Protein AF-A0A954N6Z1-F1 (afdb_monomer_lite)

Foldseek 3Di:
DDLCVLQLVPLVPVLLSCLLCVQVVVCVVPVVDGDDLVVLVVQCPPPPVSSNSSSNSVNSNVVCVVVQVPDPVLVVQLVVQLVVVPVVVDPPPPDDSSVVSNVVSVVVVSVVVCVVPVVSVVSSVVD

Structure (mmCIF, N/CA/C/O backbone):
data_AF-A0A954N6Z1-F1
#
_entry.id   AF-A0A954N6Z1-F1
#
loop_
_atom_site.group_PDB
_atom_site.id
_atom_site.type_symbol
_atom_site.label_atom_id
_atom_site.label_alt_id
_atom_site.label_comp_id
_atom_site.label_asym_id
_atom_site.label_entity_id
_atom_site.label_seq_id
_atom_site.pdbx_PDB_ins_code
_atom_site.Cartn_x
_atom_site.Cartn_y
_atom_site.Cartn_z
_atom_site.occupancy
_atom_site.B_iso_or_equiv
_atom_site.auth_seq_id
_atom_site.auth_comp_id
_atom_site.auth_asym_id
_atom_site.auth_atom_id
_atom_site.pdbx_PDB_model_num
ATOM 1 N N . MET A 1 1 ? 0.790 1.840 4.484 1.00 88.00 1 MET A N 1
ATOM 2 C CA . MET A 1 1 ? -0.485 1.583 3.780 1.00 88.00 1 MET A CA 1
ATOM 3 C C . MET A 1 1 ? -0.559 0.078 3.558 1.00 88.00 1 MET A C 1
ATOM 5 O O . MET A 1 1 ? 0.441 -0.596 3.747 1.00 88.00 1 MET A O 1
ATOM 9 N N . ASN A 1 2 ? -1.709 -0.477 3.166 1.00 90.81 2 ASN A N 1
ATOM 10 C CA . ASN A 1 2 ? -1.803 -1.910 2.865 1.00 90.81 2 ASN A CA 1
ATOM 11 C C . ASN A 1 2 ? -1.574 -2.187 1.361 1.00 90.81 2 ASN A C 1
ATOM 13 O O . ASN A 1 2 ? -1.509 -1.262 0.544 1.00 90.81 2 ASN A O 1
ATOM 17 N N . TYR A 1 3 ? -1.418 -3.465 1.004 1.00 92.75 3 TYR A N 1
ATOM 18 C CA . TYR A 1 3 ? -0.946 -3.926 -0.307 1.00 92.75 3 TYR A CA 1
ATOM 19 C C . TYR A 1 3 ? -1.651 -3.296 -1.518 1.00 92.75 3 TYR A C 1
ATOM 21 O O . TYR A 1 3 ? -0.981 -2.872 -2.466 1.00 92.75 3 TYR A O 1
ATOM 29 N N . PHE A 1 4 ? -2.988 -3.237 -1.516 1.00 97.31 4 PHE A N 1
ATOM 30 C CA . PHE A 1 4 ? -3.724 -2.749 -2.681 1.00 97.31 4 PHE A CA 1
ATOM 31 C C . PHE A 1 4 ? -3.542 -1.242 -2.847 1.00 97.31 4 PHE A C 1
ATOM 33 O O . PHE A 1 4 ? -3.231 -0.779 -3.943 1.00 97.31 4 PHE A O 1
ATOM 40 N N . ALA A 1 5 ? -3.641 -0.466 -1.767 1.00 97.06 5 ALA A N 1
ATOM 41 C CA . ALA A 1 5 ? -3.465 0.977 -1.832 1.00 97.06 5 ALA A CA 1
ATOM 42 C C . ALA A 1 5 ? -2.060 1.408 -2.301 1.00 97.06 5 ALA A C 1
ATOM 44 O O . ALA A 1 5 ? -1.949 2.444 -2.956 1.00 97.06 5 ALA A O 1
ATOM 45 N N . HIS A 1 6 ? -1.013 0.617 -2.042 1.00 97.69 6 HIS A N 1
ATOM 46 C CA . HIS A 1 6 ? 0.322 0.858 -2.606 1.00 97.69 6 HIS A CA 1
ATOM 47 C C . HIS A 1 6 ? 0.393 0.612 -4.121 1.00 97.69 6 HIS A C 1
ATOM 49 O O . HIS A 1 6 ? 1.069 1.338 -4.849 1.00 97.69 6 HIS A O 1
ATOM 55 N N . GLY A 1 7 ? -0.295 -0.420 -4.612 1.00 97.12 7 GLY A N 1
ATOM 56 C CA . GLY A 1 7 ? -0.076 -0.931 -5.964 1.00 97.12 7 GLY A CA 1
ATOM 57 C C . GLY A 1 7 ? -1.172 -0.627 -6.984 1.00 97.12 7 GLY A C 1
ATOM 58 O O . GLY A 1 7 ? -0.923 -0.734 -8.182 1.00 97.12 7 GLY A O 1
ATOM 59 N N . HIS A 1 8 ? -2.373 -0.211 -6.566 1.00 97.00 8 HIS A N 1
ATOM 60 C CA . HIS A 1 8 ? -3.544 -0.136 -7.452 1.00 97.00 8 HIS A CA 1
ATOM 61 C C . HIS A 1 8 ? -3.351 0.780 -8.675 1.00 97.00 8 HIS A C 1
ATOM 63 O O . HIS A 1 8 ? -4.053 0.646 -9.675 1.00 97.00 8 HIS A O 1
ATOM 69 N N . ARG A 1 9 ? -2.403 1.722 -8.642 1.00 96.62 9 ARG A N 1
ATOM 70 C CA . ARG A 1 9 ? -2.094 2.616 -9.773 1.00 96.62 9 ARG A CA 1
ATOM 71 C C . ARG A 1 9 ? -1.132 2.010 -10.794 1.00 96.62 9 ARG A C 1
ATOM 73 O O . ARG A 1 9 ? -1.055 2.530 -11.897 1.00 96.62 9 ARG A O 1
ATOM 80 N N . PHE A 1 10 ? -0.464 0.912 -10.453 1.00 97.44 10 PHE A N 1
ATOM 81 C CA . PHE A 1 10 ? 0.677 0.360 -11.188 1.00 97.44 10 PHE A CA 1
ATOM 82 C C . PHE A 1 10 ? 0.427 -1.062 -11.709 1.00 97.44 10 PHE A C 1
ATOM 84 O O . PHE A 1 10 ? 1.375 -1.798 -11.959 1.00 97.44 10 PHE A O 1
ATOM 91 N N . VAL A 1 11 ? -0.839 -1.461 -11.869 1.00 97.19 11 VAL A N 1
ATOM 92 C CA . VAL A 1 11 ? -1.216 -2.823 -12.305 1.00 97.19 11 VAL A CA 1
ATOM 93 C C . VAL A 1 11 ? -0.693 -3.189 -13.700 1.00 97.19 11 VAL A C 1
ATOM 95 O O . VAL A 1 11 ? -0.531 -4.362 -14.000 1.00 97.19 11 VAL A O 1
ATOM 98 N N . ASP A 1 12 ? -0.366 -2.190 -14.522 1.00 97.38 12 ASP A N 1
ATOM 99 C CA . ASP A 1 12 ? 0.197 -2.370 -15.865 1.00 97.38 12 ASP A CA 1
ATOM 100 C C . ASP A 1 12 ? 1.744 -2.476 -15.862 1.00 97.38 12 ASP A C 1
ATOM 102 O O . ASP A 1 12 ? 2.364 -2.711 -16.899 1.00 97.38 12 ASP A O 1
ATOM 106 N N . GLU A 1 13 ? 2.390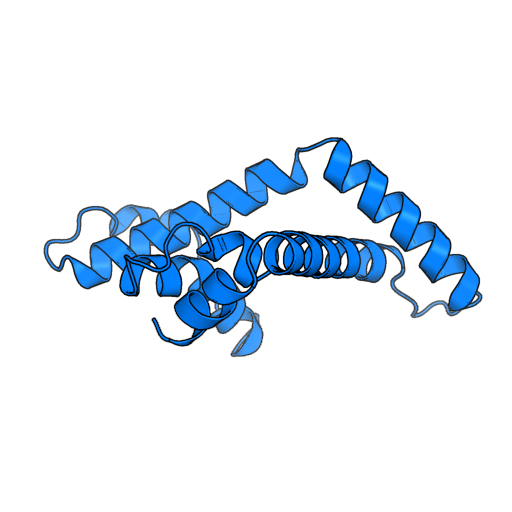 -2.319 -14.698 1.00 97.62 13 GLU A N 1
ATOM 107 C CA . GLU A 1 13 ? 3.845 -2.400 -14.508 1.00 97.62 13 GLU A CA 1
ATOM 108 C C . GLU A 1 13 ? 4.204 -3.486 -13.468 1.00 97.62 13 GLU A C 1
ATOM 110 O O . GLU A 1 13 ? 4.555 -3.165 -12.330 1.00 97.62 13 GLU A O 1
ATOM 115 N N . PRO A 1 14 ? 4.185 -4.786 -13.822 1.00 97.12 14 PRO A N 1
ATOM 116 C CA . PRO A 1 14 ? 4.182 -5.887 -12.846 1.00 97.12 14 PRO A CA 1
ATOM 117 C C . PRO A 1 14 ? 5.416 -5.922 -11.930 1.00 97.12 14 PRO A C 1
ATOM 119 O O . PRO A 1 14 ? 5.313 -6.174 -10.732 1.00 97.12 14 PRO A O 1
ATOM 122 N N . TYR A 1 15 ? 6.603 -5.591 -12.449 1.00 98.50 15 TYR A N 1
ATOM 123 C CA . TYR A 1 15 ? 7.817 -5.509 -11.626 1.00 98.50 15 TYR A CA 1
ATOM 124 C C . TYR A 1 15 ? 7.816 -4.300 -10.684 1.00 98.50 15 TYR A C 1
ATOM 126 O O . TYR A 1 15 ? 8.330 -4.393 -9.569 1.00 98.50 15 TYR A O 1
ATOM 134 N N . PHE A 1 16 ? 7.235 -3.174 -11.105 1.00 98.75 16 PHE A N 1
ATOM 135 C CA . PHE A 1 16 ? 7.055 -2.021 -10.227 1.00 98.75 16 PHE A CA 1
ATOM 136 C C . PHE A 1 16 ? 6.044 -2.360 -9.134 1.00 98.75 16 PHE A C 1
ATOM 138 O O . PHE A 1 16 ? 6.335 -2.162 -7.956 1.00 98.75 16 PHE A O 1
ATOM 145 N N . LEU A 1 17 ? 4.903 -2.942 -9.516 1.00 98.56 17 LEU A N 1
ATOM 146 C CA . LEU A 1 17 ? 3.867 -3.417 -8.608 1.00 98.56 17 LEU A CA 1
ATOM 147 C C . LEU A 1 17 ? 4.439 -4.365 -7.549 1.00 98.56 17 LEU A C 1
ATOM 149 O O . LEU A 1 17 ? 4.291 -4.106 -6.355 1.00 98.56 17 LEU A O 1
ATOM 153 N N . ALA A 1 18 ? 5.180 -5.396 -7.964 1.00 98.12 18 ALA A N 1
ATOM 154 C CA . ALA A 1 18 ? 5.877 -6.299 -7.050 1.00 98.12 18 ALA A CA 1
ATOM 155 C C . ALA A 1 18 ? 6.841 -5.541 -6.120 1.00 98.12 18 ALA A C 1
ATOM 157 O O . ALA A 1 18 ? 6.907 -5.816 -4.924 1.00 98.12 18 ALA A O 1
ATOM 158 N N . GLY A 1 19 ? 7.550 -4.535 -6.643 1.00 98.38 19 GLY A N 1
ATOM 159 C CA . GLY A 1 19 ? 8.388 -3.641 -5.846 1.00 98.38 19 GLY A CA 1
ATOM 160 C C . GLY A 1 19 ? 7.615 -2.887 -4.759 1.00 98.38 19 GLY A C 1
ATOM 161 O O . GLY A 1 19 ? 8.140 -2.736 -3.657 1.00 98.38 19 GLY A O 1
ATOM 162 N N . THR A 1 20 ? 6.376 -2.458 -5.028 1.00 98.50 20 THR A N 1
ATOM 163 C CA . THR A 1 20 ? 5.539 -1.775 -4.023 1.00 98.50 20 THR A CA 1
ATOM 164 C C . THR A 1 20 ? 5.102 -2.686 -2.872 1.00 98.50 20 THR A C 1
ATOM 166 O O . THR A 1 20 ? 4.881 -2.200 -1.769 1.00 98.50 20 THR A O 1
ATOM 169 N N . ALA A 1 21 ? 5.023 -4.002 -3.094 1.00 97.75 21 ALA A N 1
ATOM 170 C CA . ALA A 1 21 ? 4.646 -4.985 -2.075 1.00 97.75 21 ALA A CA 1
ATOM 171 C C . ALA A 1 21 ? 5.854 -5.626 -1.365 1.00 97.75 21 ALA A C 1
ATOM 173 O O . AL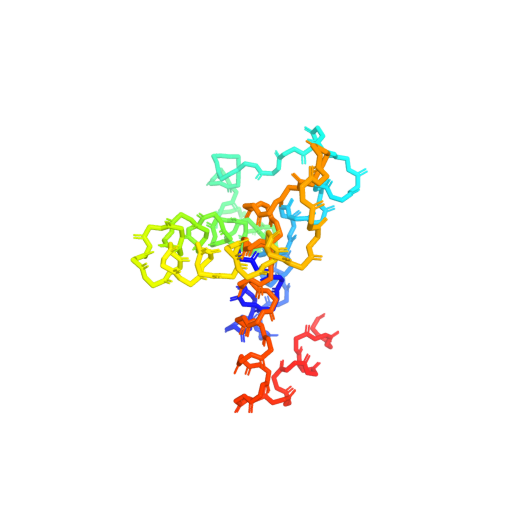A A 1 21 ? 5.734 -6.157 -0.259 1.00 97.75 21 ALA A O 1
ATOM 174 N N . LEU A 1 22 ? 7.037 -5.576 -1.988 1.00 97.69 22 LEU A N 1
ATOM 175 C CA . LEU A 1 22 ? 8.242 -6.257 -1.518 1.00 97.69 22 LEU A CA 1
ATOM 176 C C . LEU A 1 22 ? 8.643 -5.911 -0.067 1.00 97.69 22 LEU A C 1
ATOM 178 O O . LEU A 1 22 ? 9.017 -6.836 0.659 1.00 97.69 22 LEU A O 1
ATOM 182 N N . PRO A 1 23 ? 8.591 -4.648 0.407 1.00 97.50 23 PRO A N 1
ATOM 183 C CA . PRO A 1 23 ? 8.921 -4.340 1.800 1.00 97.50 23 PRO A CA 1
ATOM 184 C C . PRO A 1 23 ? 8.052 -5.091 2.816 1.00 97.50 23 PRO A C 1
ATOM 186 O O . PRO A 1 23 ? 8.584 -5.604 3.805 1.00 97.50 23 PRO A O 1
ATOM 189 N N . ASP A 1 24 ? 6.757 -5.224 2.537 1.00 95.88 24 ASP A N 1
ATOM 190 C CA . ASP A 1 24 ? 5.811 -5.923 3.405 1.00 95.88 24 ASP A CA 1
ATOM 191 C C . ASP A 1 24 ? 5.966 -7.438 3.314 1.00 95.88 24 ASP A C 1
ATOM 193 O O . ASP A 1 24 ? 6.047 -8.107 4.347 1.00 95.88 24 ASP A O 1
ATOM 197 N N . TRP A 1 25 ? 6.119 -7.986 2.103 1.00 96.19 25 TRP A N 1
ATOM 198 C CA . TRP A 1 25 ? 6.390 -9.415 1.912 1.00 96.19 25 TRP A CA 1
ATOM 199 C C . TRP A 1 25 ? 7.611 -9.870 2.710 1.00 96.19 25 TRP A C 1
ATOM 201 O O . TRP A 1 25 ? 7.565 -10.889 3.402 1.00 96.19 25 TRP A O 1
ATOM 211 N N . MET A 1 26 ?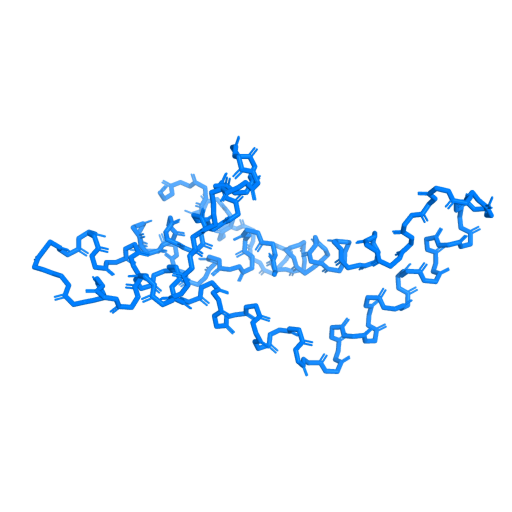 8.697 -9.093 2.679 1.00 96.44 26 MET A N 1
ATOM 212 C CA . MET A 1 26 ? 9.905 -9.447 3.420 1.00 96.44 26 MET A CA 1
ATOM 213 C C . MET A 1 26 ? 9.714 -9.356 4.936 1.00 96.44 26 MET A C 1
ATOM 215 O O . MET A 1 26 ? 10.261 -10.192 5.652 1.00 96.44 26 MET A O 1
ATOM 219 N N . ASN A 1 27 ? 8.899 -8.419 5.433 1.00 92.19 27 ASN A N 1
ATOM 220 C CA . ASN A 1 27 ? 8.553 -8.352 6.855 1.00 92.19 27 ASN A CA 1
ATOM 221 C C . ASN A 1 27 ? 7.742 -9.575 7.324 1.00 92.19 27 ASN A C 1
ATOM 223 O O . ASN A 1 27 ? 7.894 -9.981 8.480 1.00 92.19 27 ASN A O 1
ATOM 227 N N . VAL A 1 28 ? 6.914 -10.163 6.449 1.00 93.06 28 VAL A N 1
ATOM 228 C CA . VAL A 1 28 ? 6.172 -11.409 6.722 1.00 93.06 28 VAL A CA 1
ATOM 229 C C . VAL A 1 28 ? 7.111 -12.617 6.762 1.00 93.06 28 VAL A C 1
ATOM 231 O O . VAL A 1 28 ? 6.990 -13.449 7.659 1.00 93.06 28 VAL A O 1
ATOM 234 N N . VAL A 1 29 ? 8.059 -12.707 5.822 1.00 94.81 29 VAL A N 1
ATOM 235 C CA . VAL A 1 29 ? 9.027 -13.817 5.747 1.00 94.81 29 VAL A CA 1
ATOM 236 C C . VAL A 1 29 ? 10.012 -13.785 6.919 1.00 94.81 29 VAL A C 1
ATOM 238 O O . VAL A 1 29 ? 10.191 -14.784 7.614 1.00 94.81 29 VAL A O 1
ATOM 241 N N . ASP A 1 30 ? 10.655 -12.641 7.153 1.00 94.88 30 ASP A N 1
ATOM 242 C CA . ASP A 1 30 ? 11.530 -12.413 8.301 1.00 94.88 30 ASP A CA 1
ATOM 243 C C . ASP A 1 30 ? 11.577 -10.920 8.640 1.00 94.88 30 ASP A C 1
ATOM 245 O O . ASP A 1 30 ? 12.190 -10.121 7.935 1.00 94.88 30 ASP A O 1
ATOM 249 N N . ARG A 1 31 ? 11.041 -10.553 9.808 1.00 90.56 31 ARG A N 1
ATOM 250 C CA . ARG A 1 31 ? 11.050 -9.181 10.352 1.00 90.56 31 ARG A CA 1
ATOM 251 C C . ARG A 1 31 ? 12.436 -8.523 10.465 1.00 90.56 31 ARG A C 1
ATOM 253 O O . ARG A 1 31 ? 12.529 -7.315 10.713 1.00 90.56 31 ARG A O 1
ATOM 260 N N . ARG A 1 32 ? 13.529 -9.292 10.381 1.00 93.25 32 ARG A N 1
ATOM 261 C CA . ARG A 1 32 ? 14.904 -8.763 10.334 1.00 93.25 32 ARG A CA 1
ATOM 262 C C . ARG A 1 32 ? 15.303 -8.310 8.930 1.00 93.25 32 ARG A C 1
ATOM 264 O O . ARG A 1 32 ? 16.165 -7.437 8.802 1.00 93.25 32 ARG A O 1
ATOM 271 N N . THR A 1 33 ? 14.651 -8.833 7.899 1.00 92.81 33 THR A N 1
ATOM 272 C CA . THR A 1 33 ? 14.925 -8.531 6.495 1.00 92.81 33 THR A CA 1
ATOM 273 C C . THR A 1 33 ? 14.181 -7.276 6.063 1.00 92.81 33 THR A C 1
ATOM 275 O O . THR A 1 33 ? 13.111 -7.308 5.468 1.00 92.81 33 THR A O 1
ATOM 278 N N . ARG A 1 34 ? 14.772 -6.122 6.382 1.00 93.94 34 ARG A N 1
ATOM 279 C CA . ARG A 1 34 ? 14.189 -4.817 6.051 1.00 93.94 34 ARG A CA 1
ATOM 280 C C . ARG A 1 34 ? 14.642 -4.332 4.682 1.00 93.94 34 ARG A C 1
ATOM 282 O O . ARG A 1 34 ? 15.805 -3.956 4.508 1.00 93.94 34 ARG A O 1
ATOM 289 N N . VAL A 1 35 ? 13.701 -4.230 3.752 1.00 96.56 35 VAL A N 1
ATOM 290 C CA . VAL A 1 35 ? 13.915 -3.617 2.437 1.00 96.56 35 VAL A CA 1
ATOM 291 C C . VAL A 1 35 ? 13.898 -2.096 2.593 1.00 96.56 35 VAL A C 1
ATOM 293 O O . VAL A 1 35 ? 12.851 -1.473 2.738 1.00 96.56 35 VAL A O 1
ATOM 296 N N . ARG A 1 36 ? 15.079 -1.474 2.631 1.00 96.31 36 ARG A N 1
ATOM 297 C CA . ARG A 1 36 ? 15.220 -0.036 2.909 1.00 96.31 36 ARG A CA 1
ATOM 298 C C . ARG A 1 36 ? 15.289 0.783 1.625 1.00 96.31 36 ARG A C 1
ATOM 300 O O . ARG A 1 36 ? 16.110 0.480 0.760 1.00 96.31 36 ARG A O 1
ATOM 307 N N . ARG A 1 37 ? 14.574 1.917 1.591 1.00 97.38 37 ARG A N 1
ATOM 308 C CA . ARG A 1 37 ? 14.625 2.916 0.505 1.00 97.38 37 ARG A CA 1
ATOM 309 C C . ARG A 1 37 ? 16.045 3.239 0.033 1.00 97.38 37 ARG A C 1
ATOM 311 O O . ARG A 1 37 ? 16.310 3.230 -1.160 1.00 97.38 37 ARG A O 1
ATOM 318 N N . ARG A 1 38 ? 16.979 3.481 0.961 1.00 97.06 38 ARG A N 1
ATOM 319 C CA . ARG A 1 38 ? 18.373 3.833 0.627 1.00 97.06 38 ARG A CA 1
ATOM 320 C C . ARG A 1 38 ? 19.108 2.773 -0.202 1.00 97.06 38 ARG A C 1
ATOM 322 O O . ARG A 1 38 ? 19.974 3.138 -0.980 1.00 97.06 38 ARG A O 1
ATOM 329 N N . HIS A 1 39 ? 18.789 1.489 -0.021 1.00 96.75 39 HIS A N 1
ATOM 330 C CA . HIS A 1 39 ? 19.411 0.418 -0.801 1.00 96.75 39 HIS A CA 1
ATOM 331 C C . HIS A 1 39 ? 18.741 0.327 -2.173 1.00 96.75 39 HIS A C 1
ATOM 333 O O . HIS A 1 39 ? 19.431 0.254 -3.179 1.00 96.75 39 HIS A O 1
ATOM 339 N N . ALA A 1 40 ? 17.410 0.438 -2.229 1.00 98.00 40 ALA A N 1
ATOM 340 C CA . ALA A 1 40 ? 16.675 0.457 -3.492 1.00 98.00 40 ALA A CA 1
ATOM 341 C C . ALA A 1 40 ? 17.073 1.637 -4.398 1.00 98.00 40 ALA A C 1
ATOM 343 O O . ALA A 1 40 ? 17.212 1.458 -5.602 1.00 98.00 40 ALA A O 1
ATOM 344 N N . LEU A 1 41 ? 17.347 2.818 -3.827 1.00 98.31 41 LEU A N 1
ATOM 345 C CA . LEU A 1 41 ? 17.812 3.994 -4.576 1.00 98.31 41 LEU A CA 1
ATOM 346 C C . LEU A 1 41 ? 19.081 3.734 -5.402 1.00 98.31 41 LEU A C 1
ATOM 348 O O . LEU A 1 41 ? 19.236 4.342 -6.454 1.00 98.31 41 LEU A O 1
ATOM 352 N N . ALA A 1 42 ? 19.956 2.818 -4.978 1.00 97.75 42 ALA A N 1
ATOM 353 C CA . ALA A 1 42 ? 21.154 2.462 -5.739 1.00 97.75 42 ALA A CA 1
ATOM 354 C C . ALA A 1 42 ? 20.846 1.691 -7.039 1.00 97.75 42 ALA A C 1
ATOM 356 O O . ALA A 1 42 ? 21.717 1.566 -7.894 1.00 97.75 42 ALA A O 1
ATOM 357 N N . HIS A 1 43 ? 19.619 1.186 -7.199 1.00 98.25 43 HIS A N 1
ATOM 358 C CA . HIS A 1 43 ? 19.225 0.298 -8.294 1.00 98.25 43 HIS A CA 1
ATOM 359 C C . HIS A 1 43 ? 18.135 0.882 -9.207 1.00 98.25 43 HIS A C 1
ATOM 361 O O . HIS A 1 43 ? 17.742 0.229 -10.167 1.00 98.25 43 HIS A O 1
ATOM 367 N N . VAL A 1 44 ? 17.649 2.108 -8.969 1.00 98.38 44 VAL A N 1
ATOM 368 C CA . VAL A 1 44 ? 16.529 2.695 -9.746 1.00 98.38 44 VAL A CA 1
ATOM 369 C C . VAL A 1 44 ? 16.844 2.937 -11.226 1.00 98.38 44 VAL A C 1
ATOM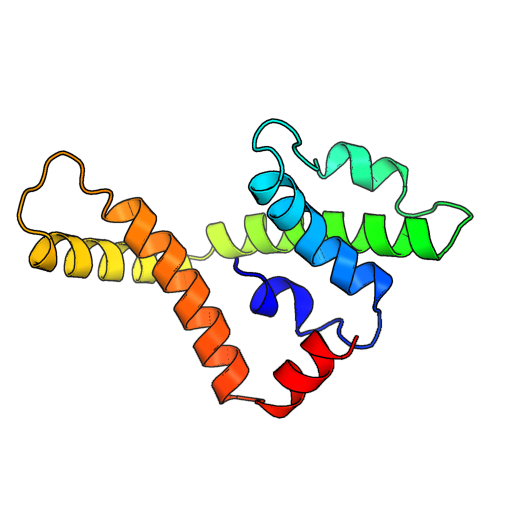 371 O O . VAL A 1 44 ? 15.919 3.040 -12.032 1.00 98.38 44 VAL A O 1
ATOM 374 N N . ALA A 1 45 ? 18.132 3.021 -11.568 1.00 97.94 45 ALA A N 1
ATOM 375 C CA . ALA A 1 45 ? 18.659 3.210 -12.919 1.00 97.94 45 ALA A CA 1
ATOM 376 C C . ALA A 1 45 ? 19.571 2.042 -13.344 1.00 97.94 45 ALA A C 1
ATOM 378 O O . ALA A 1 45 ? 20.541 2.242 -14.065 1.00 97.94 45 ALA A O 1
ATOM 379 N N . HIS A 1 46 ? 19.306 0.838 -12.831 1.00 98.50 46 HIS A N 1
ATOM 380 C CA . HIS A 1 46 ? 20.059 -0.358 -13.198 1.00 98.50 46 HIS A CA 1
ATOM 381 C C . HIS A 1 46 ? 19.837 -0.737 -14.676 1.00 98.50 46 HIS A C 1
ATOM 383 O O . HIS A 1 46 ? 18.736 -0.554 -15.195 1.00 98.50 46 HIS A O 1
ATOM 389 N N . ASP A 1 47 ? 20.858 -1.310 -15.323 1.00 98.38 47 ASP A N 1
ATOM 390 C CA . ASP A 1 47 ? 20.811 -1.693 -16.746 1.00 98.38 47 ASP A CA 1
ATOM 391 C C . ASP A 1 47 ? 19.738 -2.754 -17.042 1.00 98.38 47 ASP A C 1
ATOM 393 O O . ASP A 1 47 ? 19.099 -2.727 -18.091 1.00 98.38 47 ASP A O 1
ATOM 397 N N . ASP A 1 48 ? 19.510 -3.680 -16.104 1.00 98.44 48 ASP A N 1
ATOM 398 C CA . ASP A 1 48 ? 18.336 -4.565 -16.128 1.00 98.44 48 ASP A CA 1
ATOM 399 C C . ASP A 1 48 ? 17.051 -3.771 -15.802 1.00 98.44 48 ASP A C 1
ATOM 401 O O . ASP A 1 48 ? 16.856 -3.373 -14.641 1.00 98.44 48 ASP A O 1
ATOM 405 N N . PRO A 1 49 ? 16.133 -3.594 -16.775 1.00 98.19 49 PRO A N 1
ATOM 406 C CA . PRO A 1 49 ? 14.917 -2.811 -16.587 1.00 98.19 49 PRO A CA 1
ATOM 407 C C . PRO A 1 49 ? 13.963 -3.410 -15.546 1.00 98.19 49 PRO A C 1
ATOM 409 O O . PRO A 1 49 ? 13.202 -2.666 -14.923 1.00 98.19 49 PRO A O 1
ATOM 412 N N . ARG A 1 50 ? 13.999 -4.731 -15.320 1.00 98.44 50 ARG A N 1
ATOM 413 C CA . ARG A 1 50 ? 13.148 -5.403 -14.325 1.00 98.44 50 ARG A CA 1
ATOM 414 C C . ARG A 1 50 ? 13.616 -5.074 -12.917 1.00 98.44 50 ARG A C 1
ATOM 416 O O . ARG A 1 50 ? 12.807 -4.681 -12.079 1.00 98.44 50 ARG A O 1
ATOM 423 N N . LEU A 1 51 ? 14.926 -5.159 -12.679 1.00 98.44 51 LEU A N 1
ATOM 424 C CA . LEU A 1 51 ? 15.518 -4.768 -11.401 1.00 98.44 51 LEU A CA 1
ATOM 425 C C . LEU A 1 51 ? 15.290 -3.279 -11.122 1.00 98.44 51 LEU A C 1
ATOM 427 O O . LEU A 1 51 ? 14.902 -2.915 -10.011 1.00 98.44 51 LEU A O 1
ATOM 431 N N . ALA A 1 52 ? 15.456 -2.429 -12.138 1.00 98.69 52 ALA A N 1
ATOM 432 C CA . ALA A 1 52 ? 15.170 -1.007 -12.020 1.00 98.69 52 ALA A CA 1
ATOM 433 C C . ALA A 1 52 ? 13.700 -0.742 -11.648 1.00 98.69 52 ALA A C 1
ATOM 435 O O . ALA A 1 52 ? 13.429 0.085 -10.777 1.00 98.69 52 ALA A O 1
ATOM 436 N N . ALA A 1 53 ? 12.747 -1.459 -12.254 1.00 98.75 53 ALA A N 1
ATOM 437 C CA . ALA A 1 53 ? 11.325 -1.337 -11.935 1.00 98.75 53 ALA A CA 1
ATOM 438 C C . ALA A 1 53 ? 11.003 -1.769 -10.494 1.00 98.75 53 ALA A C 1
ATOM 440 O O . ALA A 1 53 ? 10.368 -1.002 -9.772 1.00 98.75 53 ALA A O 1
ATOM 441 N N . VAL A 1 54 ? 11.513 -2.922 -10.038 1.00 98.75 54 VAL A N 1
ATOM 442 C CA . VAL A 1 54 ? 11.358 -3.369 -8.639 1.00 98.75 54 VAL A CA 1
ATOM 443 C C . VAL A 1 54 ? 11.925 -2.330 -7.671 1.00 98.75 54 VAL A C 1
ATOM 445 O O . VAL A 1 54 ? 11.271 -1.957 -6.698 1.00 98.75 54 VAL A O 1
ATOM 448 N N . ALA A 1 55 ? 13.125 -1.816 -7.948 1.00 98.75 55 ALA A N 1
ATOM 449 C CA . ALA A 1 55 ? 13.764 -0.803 -7.118 1.00 98.75 55 ALA A CA 1
ATOM 450 C C . ALA A 1 55 ? 12.932 0.486 -7.028 1.00 98.75 55 ALA A C 1
ATOM 452 O O . ALA A 1 55 ? 12.772 1.039 -5.937 1.00 98.75 55 ALA A O 1
ATOM 453 N N . ARG A 1 56 ? 12.361 0.949 -8.149 1.00 98.81 56 ARG A N 1
ATOM 454 C CA . ARG A 1 56 ? 11.452 2.104 -8.159 1.00 98.81 56 ARG A CA 1
ATOM 455 C C . ARG A 1 56 ? 10.167 1.831 -7.375 1.00 98.81 56 ARG A C 1
ATOM 457 O O . ARG A 1 56 ? 9.778 2.692 -6.592 1.00 98.81 56 ARG A O 1
ATOM 464 N N . GLY A 1 57 ? 9.576 0.643 -7.503 1.00 98.69 57 GLY A N 1
ATOM 465 C CA . GLY A 1 57 ? 8.404 0.239 -6.722 1.00 98.69 57 GLY A CA 1
ATOM 466 C C . GLY A 1 57 ? 8.666 0.244 -5.214 1.00 98.69 57 GLY A C 1
ATOM 467 O O . GLY A 1 57 ? 7.878 0.787 -4.446 1.00 98.69 57 GLY A O 1
ATOM 468 N N . VAL A 1 58 ? 9.832 -0.249 -4.779 1.00 98.75 58 VAL A N 1
ATOM 469 C CA . VAL A 1 58 ? 10.244 -0.170 -3.367 1.00 98.75 58 VAL A CA 1
ATOM 470 C C . VAL A 1 58 ? 10.355 1.282 -2.913 1.00 98.75 58 VAL A C 1
ATOM 472 O O . VAL A 1 58 ? 9.914 1.630 -1.820 1.00 98.75 58 VAL A O 1
ATOM 475 N N . VAL A 1 59 ? 10.967 2.152 -3.722 1.00 98.75 59 VAL A N 1
ATOM 476 C CA . VAL A 1 59 ? 11.061 3.579 -3.386 1.00 98.75 59 VAL A CA 1
ATOM 477 C C . VAL A 1 59 ? 9.669 4.201 -3.273 1.00 98.75 59 VAL A C 1
ATOM 479 O O . VAL A 1 59 ? 9.450 4.959 -2.330 1.00 98.75 59 VAL A O 1
ATOM 482 N N . GLN A 1 60 ? 8.750 3.857 -4.178 1.00 98.6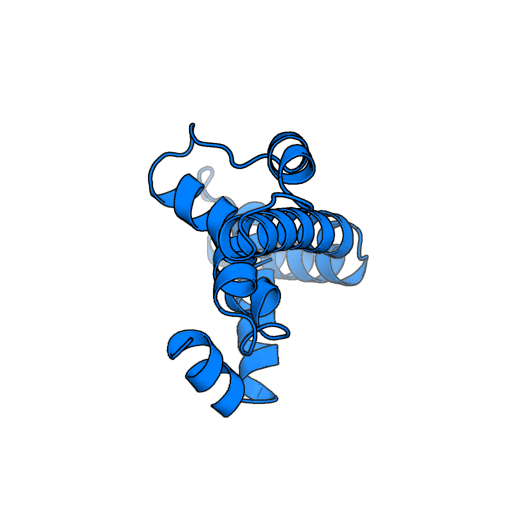9 60 GLN A N 1
ATOM 483 C CA . GLN A 1 60 ? 7.368 4.328 -4.157 1.00 98.69 60 GLN A CA 1
ATOM 484 C C . GLN A 1 60 ? 6.639 3.901 -2.881 1.00 98.69 60 GLN A C 1
ATOM 486 O O . GLN A 1 60 ? 6.061 4.760 -2.231 1.00 98.69 60 GLN A O 1
ATOM 491 N N . HIS A 1 61 ? 6.762 2.639 -2.457 1.00 98.50 61 HIS A N 1
ATOM 492 C CA . HIS A 1 61 ? 6.192 2.156 -1.193 1.00 98.50 61 HIS A CA 1
ATOM 493 C C . HIS A 1 61 ? 6.593 3.044 -0.006 1.00 98.50 61 HIS A C 1
ATOM 495 O O . HIS A 1 61 ? 5.740 3.530 0.731 1.00 98.50 61 HIS A O 1
ATOM 501 N N . HIS A 1 62 ? 7.894 3.331 0.142 1.00 98.31 62 HIS A N 1
ATOM 502 C CA . HIS A 1 62 ? 8.384 4.189 1.232 1.00 98.31 62 HIS A CA 1
ATOM 503 C C . HIS A 1 62 ? 7.886 5.637 1.112 1.00 98.31 62 HIS A C 1
ATOM 505 O O . HIS A 1 62 ? 7.673 6.294 2.126 1.00 98.31 62 HIS A O 1
ATOM 511 N N . VAL A 1 63 ? 7.722 6.152 -0.111 1.00 97.88 63 VAL A N 1
ATOM 512 C CA . VAL A 1 63 ? 7.164 7.495 -0.348 1.00 97.88 63 VAL A CA 1
ATOM 513 C C . VAL A 1 63 ? 5.687 7.548 0.032 1.00 97.88 63 VAL A C 1
ATOM 515 O O . VAL A 1 63 ? 5.278 8.497 0.701 1.00 97.88 63 VAL A O 1
ATOM 518 N N . ASP A 1 64 ? 4.909 6.548 -0.377 1.00 97.12 64 ASP A N 1
ATOM 519 C CA . ASP A 1 64 ? 3.487 6.435 -0.063 1.00 97.12 64 ASP A CA 1
ATOM 520 C C . ASP A 1 64 ? 3.279 6.349 1.444 1.00 97.12 64 ASP A C 1
ATOM 522 O O . ASP A 1 64 ? 2.472 7.098 1.990 1.00 97.12 64 ASP A O 1
ATOM 526 N N . ASP A 1 65 ? 4.066 5.516 2.128 1.00 96.75 65 ASP A N 1
ATOM 527 C CA . ASP A 1 65 ? 4.041 5.408 3.581 1.00 96.75 65 ASP A CA 1
ATOM 528 C C . ASP A 1 65 ? 4.358 6.737 4.258 1.00 96.75 65 ASP A C 1
ATOM 530 O O . ASP A 1 65 ? 3.555 7.225 5.057 1.00 96.75 65 ASP A O 1
ATOM 534 N N . ASP A 1 66 ? 5.495 7.354 3.934 1.00 96.94 66 ASP A N 1
ATOM 535 C CA . ASP A 1 66 ? 5.893 8.623 4.542 1.00 96.94 66 ASP A CA 1
ATOM 536 C C . ASP A 1 66 ? 4.827 9.705 4.319 1.00 96.94 66 ASP A C 1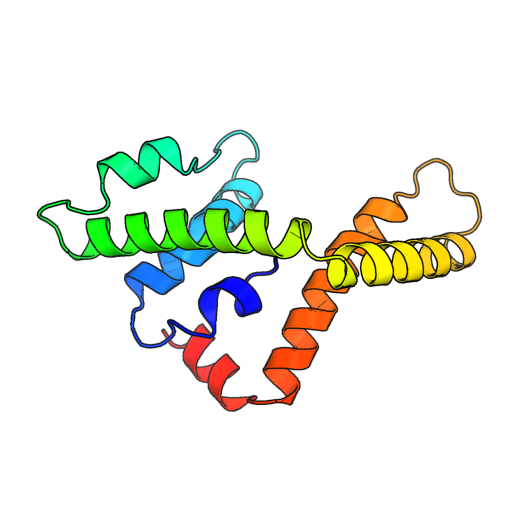
ATOM 538 O O . ASP A 1 66 ? 4.516 10.476 5.230 1.00 96.94 66 ASP A O 1
ATOM 542 N N . TRP A 1 67 ? 4.262 9.784 3.113 1.00 95.81 67 TRP A N 1
ATOM 543 C CA . TRP A 1 67 ? 3.218 10.750 2.790 1.00 95.81 67 TRP A CA 1
ATOM 544 C C . TRP A 1 67 ? 1.927 10.465 3.559 1.00 95.81 67 TRP A C 1
ATOM 546 O O . TRP A 1 67 ? 1.389 11.363 4.210 1.00 95.81 67 TRP A O 1
ATOM 556 N N . PHE A 1 68 ? 1.451 9.223 3.528 1.00 94.06 68 PHE A N 1
ATOM 557 C CA . PHE A 1 68 ? 0.180 8.818 4.112 1.00 94.06 68 PHE A CA 1
ATOM 558 C C . PHE A 1 68 ? 0.146 9.036 5.627 1.00 94.06 68 PHE A C 1
ATOM 560 O O . PHE A 1 68 ? -0.788 9.660 6.143 1.00 94.06 68 PHE A O 1
ATOM 567 N N . HIS A 1 69 ? 1.210 8.635 6.328 1.00 95.25 69 HIS A N 1
ATOM 568 C CA . HIS A 1 69 ? 1.344 8.797 7.779 1.00 95.25 69 HIS A CA 1
ATOM 569 C C . HIS A 1 69 ? 1.432 10.258 8.232 1.00 95.25 69 HIS A C 1
ATOM 571 O O . HIS A 1 69 ? 1.201 10.559 9.403 1.00 95.25 69 HIS A O 1
ATOM 577 N N . ARG A 1 70 ? 1.759 11.177 7.319 1.00 96.62 70 ARG A N 1
ATOM 578 C CA . ARG A 1 70 ? 1.800 12.620 7.585 1.00 96.62 70 ARG A CA 1
ATOM 579 C C . ARG A 1 70 ? 0.462 13.314 7.363 1.00 96.62 70 ARG A C 1
ATOM 581 O O . ARG A 1 70 ? 0.345 14.497 7.678 1.00 96.62 70 ARG A O 1
ATOM 588 N N . THR A 1 71 ? -0.537 12.624 6.819 1.00 96.69 71 THR A N 1
ATOM 589 C CA . THR A 1 71 ? -1.852 13.227 6.596 1.00 96.69 71 THR A CA 1
ATOM 590 C C . THR A 1 71 ? -2.642 13.331 7.900 1.00 96.69 71 THR A C 1
ATOM 592 O O . THR A 1 71 ? -2.722 12.384 8.684 1.00 96.69 71 THR A O 1
ATOM 595 N N . THR A 1 72 ? -3.297 14.476 8.113 1.00 97.62 72 THR A N 1
ATOM 596 C CA . THR A 1 72 ? -4.212 14.673 9.250 1.00 97.62 72 THR A CA 1
ATOM 597 C C . THR A 1 72 ? -5.340 13.642 9.240 1.00 97.62 72 THR A C 1
ATOM 599 O O . THR A 1 72 ? -5.667 13.077 10.279 1.00 97.62 72 THR A O 1
ATOM 602 N N . ALA A 1 73 ? -5.885 13.340 8.057 1.00 95.94 73 ALA A N 1
ATOM 603 C CA . ALA A 1 73 ? -6.982 12.390 7.904 1.00 95.94 73 ALA A CA 1
ATOM 604 C C . ALA A 1 73 ? -6.614 10.985 8.409 1.00 95.94 73 ALA A C 1
ATOM 606 O O . ALA A 1 73 ? -7.395 10.379 9.139 1.00 95.94 73 ALA A O 1
ATOM 607 N N . PHE A 1 74 ? -5.419 10.479 8.081 1.00 95.81 74 PHE A N 1
ATOM 608 C CA . PHE A 1 74 ? -4.975 9.181 8.587 1.00 95.81 74 PHE A CA 1
ATOM 609 C C . PHE A 1 74 ? -4.852 9.175 10.113 1.00 95.81 74 PHE A C 1
ATOM 611 O O . PHE A 1 74 ? -5.336 8.254 10.776 1.00 95.81 74 PHE A O 1
ATOM 618 N N . PHE A 1 75 ? -4.245 10.218 10.685 1.00 96.25 75 PHE A N 1
ATOM 619 C CA . PHE A 1 75 ? -4.097 10.340 12.133 1.00 96.25 75 PHE A CA 1
ATOM 620 C C . PHE A 1 75 ? -5.456 10.363 12.846 1.00 96.25 75 PHE A C 1
ATOM 622 O O . PHE A 1 75 ? -5.678 9.614 13.796 1.00 96.25 75 PHE A O 1
ATOM 629 N N . GLU A 1 76 ? -6.392 11.183 12.373 1.00 97.75 76 GLU A N 1
ATOM 630 C CA . GLU A 1 76 ? -7.711 11.312 12.990 1.00 97.75 76 GLU A CA 1
ATOM 631 C C . GLU A 1 76 ? -8.521 10.019 12.890 1.00 97.75 76 GLU A C 1
ATOM 633 O O . GLU A 1 76 ? -9.073 9.557 13.892 1.00 97.75 76 GLU A O 1
ATOM 638 N N . VAL A 1 77 ? -8.570 9.404 11.706 1.00 97.00 77 VAL A N 1
ATOM 639 C CA . VAL A 1 77 ? -9.338 8.173 11.485 1.00 97.00 77 VAL A CA 1
ATOM 640 C C . VAL A 1 77 ? -8.754 7.017 12.299 1.00 97.00 77 VAL A C 1
ATOM 642 O O . VAL A 1 77 ? -9.501 6.338 13.006 1.00 97.00 77 VAL A O 1
ATOM 645 N N . SER A 1 78 ? -7.429 6.838 12.297 1.00 97.44 78 SER A N 1
ATOM 646 C CA . SER A 1 78 ? -6.780 5.769 13.070 1.00 97.44 78 SER A CA 1
ATOM 647 C C . SER A 1 78 ? -7.000 5.914 14.577 1.00 97.44 78 SER A C 1
ATOM 649 O O . SER A 1 78 ? -7.286 4.920 15.249 1.00 97.44 78 SER A O 1
ATOM 651 N N . GLN A 1 79 ? -6.982 7.139 15.111 1.00 97.38 79 GLN A N 1
ATOM 652 C CA . GLN A 1 79 ? -7.285 7.413 16.519 1.00 97.38 79 GLN A CA 1
ATOM 653 C C . GLN A 1 79 ? -8.758 7.154 16.863 1.00 97.38 79 GLN A C 1
ATOM 655 O O . GLN A 1 79 ? -9.062 6.562 17.903 1.00 97.38 79 GLN A O 1
ATOM 660 N N . GLN A 1 80 ? -9.690 7.550 15.992 1.00 97.62 80 GLN A N 1
ATOM 661 C CA . GLN A 1 80 ? -11.118 7.284 16.194 1.00 97.62 80 GLN A CA 1
ATOM 662 C C . GLN A 1 80 ? -11.419 5.782 16.190 1.00 97.62 80 GLN A C 1
ATOM 664 O O . GLN A 1 80 ? -12.197 5.304 17.023 1.00 97.62 80 GLN A O 1
ATOM 669 N N . ILE A 1 81 ? -10.790 5.024 15.288 1.00 96.69 81 ILE A N 1
ATOM 670 C CA . ILE A 1 81 ? -10.921 3.566 15.251 1.00 96.69 81 ILE A CA 1
ATOM 671 C C . ILE A 1 81 ? -10.270 2.946 16.489 1.00 96.69 81 ILE A C 1
ATOM 673 O O . ILE A 1 81 ? -10.913 2.130 17.147 1.00 96.69 81 ILE A O 1
ATOM 677 N N . ALA A 1 82 ? -9.065 3.372 16.877 1.00 95.75 82 ALA A N 1
ATOM 678 C CA . ALA A 1 82 ? -8.397 2.888 18.086 1.00 95.75 82 ALA A CA 1
ATOM 679 C C . ALA A 1 82 ? -9.266 3.077 19.341 1.00 95.75 82 ALA A C 1
ATOM 681 O O . ALA A 1 82 ? -9.393 2.159 20.152 1.00 95.75 82 ALA A O 1
ATOM 682 N N . ALA A 1 83 ? -9.928 4.231 19.477 1.00 94.81 83 ALA A N 1
ATOM 683 C CA . ALA A 1 83 ? -10.846 4.504 20.581 1.00 94.81 83 ALA A CA 1
ATOM 684 C C . ALA A 1 83 ? -12.083 3.587 20.562 1.00 94.81 83 ALA A C 1
ATOM 686 O O . ALA A 1 83 ? -12.521 3.122 21.615 1.00 94.81 83 ALA A O 1
ATOM 687 N N . LYS A 1 84 ? -12.650 3.302 19.381 1.00 94.88 84 LYS A N 1
ATOM 688 C CA . LYS A 1 84 ? -13.772 2.354 19.232 1.00 94.88 84 LYS A CA 1
ATOM 689 C C . LYS A 1 84 ? -13.344 0.932 19.590 1.00 94.88 84 LYS A C 1
ATOM 691 O O . LYS A 1 84 ? -14.028 0.278 20.369 1.00 94.88 84 LYS A O 1
ATOM 696 N N . VAL A 1 85 ? -12.195 0.491 19.085 1.00 93.12 85 VAL A N 1
ATOM 697 C CA . VAL A 1 85 ? -11.615 -0.826 19.377 1.00 93.12 85 VAL A CA 1
ATOM 698 C C . VAL A 1 85 ? -11.344 -0.970 20.875 1.00 93.12 85 VAL A C 1
ATOM 700 O O . VAL A 1 85 ? -11.758 -1.958 21.473 1.00 93.12 85 VAL A O 1
ATOM 703 N N . GLY A 1 86 ? -10.762 0.050 21.514 1.00 91.94 86 GLY A N 1
ATOM 704 C CA . GLY A 1 86 ? -10.511 0.072 22.958 1.00 91.94 86 GLY A CA 1
ATOM 705 C C . GLY A 1 86 ? -11.770 -0.127 23.810 1.00 91.94 86 GLY A C 1
ATOM 706 O O . GLY A 1 86 ? -11.729 -0.843 24.807 1.00 91.94 86 GLY A O 1
ATOM 707 N N . LYS A 1 87 ? -12.909 0.447 23.396 1.00 92.19 87 LYS A N 1
ATOM 708 C CA . LYS A 1 87 ? -14.201 0.248 24.077 1.00 92.19 87 LYS A CA 1
ATOM 709 C C . LYS A 1 87 ? -14.727 -1.183 23.952 1.00 92.19 87 LYS A C 1
ATOM 711 O O . LYS A 1 87 ? -15.403 -1.645 24.862 1.00 92.19 87 LYS A O 1
ATOM 716 N N . VAL A 1 88 ? -14.437 -1.864 22.842 1.00 90.62 88 VAL A N 1
ATOM 717 C CA . VAL A 1 88 ? -14.905 -3.235 22.574 1.00 90.62 88 VAL A CA 1
ATOM 718 C C . VAL A 1 88 ? -14.055 -4.270 23.309 1.00 90.62 88 VAL A C 1
ATOM 720 O O . VAL A 1 88 ? -14.597 -5.198 23.895 1.00 90.62 88 VAL A O 1
ATOM 723 N N . ILE A 1 89 ? -12.732 -4.107 23.299 1.00 87.19 89 ILE A N 1
ATOM 724 C CA . ILE A 1 89 ? -11.793 -5.098 23.857 1.00 87.19 89 ILE A CA 1
ATOM 725 C C . ILE A 1 89 ? -11.616 -5.002 25.382 1.00 87.19 89 ILE A C 1
ATOM 727 O O . ILE A 1 89 ? -10.953 -5.847 25.967 1.00 87.19 89 ILE A O 1
ATOM 731 N N . GLY A 1 90 ? -12.208 -3.991 26.028 1.00 74.69 90 GLY A N 1
ATOM 732 C CA . GLY A 1 90 ? -12.479 -3.982 27.469 1.00 74.69 90 GLY A CA 1
ATOM 733 C C . GLY A 1 90 ? -11.269 -4.171 28.390 1.00 74.69 90 GLY A C 1
ATOM 734 O O . GLY A 1 90 ? -11.159 -5.196 29.051 1.00 74.69 90 GLY A O 1
ATOM 735 N N . GLY A 1 91 ? -10.395 -3.165 28.500 1.00 70.50 91 GLY A N 1
ATOM 736 C CA . GLY A 1 91 ? -9.402 -3.075 29.586 1.00 70.50 91 GLY A CA 1
ATOM 737 C C . GLY A 1 91 ? -8.303 -4.147 29.611 1.00 70.50 91 GLY A C 1
ATOM 738 O O . GLY A 1 91 ? -7.486 -4.129 30.530 1.00 70.50 91 GLY A O 1
ATOM 739 N N . ASP A 1 92 ? -8.248 -5.050 28.627 1.00 80.19 92 ASP A N 1
ATOM 740 C CA . ASP A 1 92 ? -7.146 -6.000 28.478 1.00 80.19 92 ASP A CA 1
ATOM 741 C C . ASP A 1 92 ? -5.821 -5.239 28.315 1.00 80.19 92 ASP A C 1
ATOM 743 O O . ASP A 1 92 ? -5.610 -4.505 27.348 1.00 80.19 92 ASP A O 1
ATOM 747 N N . ALA A 1 93 ? -4.918 -5.424 29.277 1.00 71.88 93 ALA A N 1
ATOM 748 C CA . ALA A 1 93 ? -3.611 -4.777 29.303 1.00 71.88 93 ALA A CA 1
ATOM 749 C C . ALA A 1 93 ? -2.709 -5.200 28.129 1.00 71.88 93 ALA A C 1
ATOM 751 O O . ALA A 1 93 ? -1.775 -4.477 27.782 1.00 71.88 93 ALA A O 1
ATOM 752 N N . ASN A 1 94 ? -2.985 -6.349 27.503 1.00 82.19 94 ASN A N 1
ATOM 753 C CA . ASN A 1 94 ? -2.277 -6.811 26.310 1.00 82.19 94 ASN A CA 1
ATOM 754 C C . ASN A 1 94 ? -2.878 -6.267 25.015 1.00 82.19 94 ASN A C 1
ATOM 756 O O . ASN A 1 94 ? -2.279 -6.423 23.943 1.00 82.19 94 ASN A O 1
ATOM 760 N N . ALA A 1 95 ? -4.046 -5.632 25.088 1.00 82.25 95 ALA A N 1
ATOM 761 C CA . ALA A 1 95 ? -4.675 -5.087 23.913 1.00 82.25 95 ALA A CA 1
ATOM 762 C C . ALA A 1 95 ? -3.827 -3.954 23.329 1.00 82.25 95 ALA A C 1
ATOM 764 O O . ALA A 1 95 ? -3.309 -3.086 24.032 1.00 82.25 95 ALA A O 1
ATOM 765 N N . ARG A 1 96 ? -3.724 -3.928 21.997 1.00 91.00 96 ARG A N 1
ATOM 766 C CA . ARG A 1 96 ? -3.015 -2.876 21.257 1.00 91.00 96 ARG A CA 1
ATOM 767 C C . ARG A 1 96 ? -3.993 -2.032 20.428 1.00 91.00 96 ARG A C 1
ATOM 769 O O . ARG A 1 96 ? -3.911 -2.076 19.201 1.00 91.00 96 ARG A O 1
ATOM 776 N N . PRO A 1 97 ? -4.915 -1.262 21.050 1.00 92.75 97 PRO A N 1
ATOM 777 C CA . PRO A 1 97 ? -5.926 -0.504 20.315 1.00 92.75 97 PRO A CA 1
ATOM 778 C C . PRO A 1 97 ? -5.338 0.445 19.271 1.00 92.75 97 PRO A C 1
ATOM 780 O O . PRO A 1 97 ? -5.907 0.568 18.197 1.00 92.75 97 PRO A O 1
ATOM 783 N N . SER A 1 98 ? -4.192 1.077 19.547 1.00 92.75 98 SER A N 1
ATOM 784 C CA . SER A 1 98 ? -3.523 1.953 18.573 1.00 92.75 98 SER A CA 1
ATOM 785 C C . SER A 1 98 ? -3.028 1.185 17.341 1.00 92.75 98 SER A C 1
ATOM 787 O O . SER A 1 98 ? -3.293 1.606 16.219 1.00 92.75 98 SER A O 1
ATOM 789 N N . PHE A 1 99 ? -2.393 0.023 17.534 1.00 93.69 99 PHE A N 1
ATOM 790 C CA . PHE A 1 99 ? -1.982 -0.845 16.426 1.00 93.69 99 PHE A CA 1
ATOM 791 C C . PHE A 1 99 ? -3.190 -1.317 15.610 1.00 93.69 99 PHE A C 1
ATOM 793 O O . PHE A 1 99 ? -3.170 -1.250 14.386 1.00 93.69 99 PHE A O 1
ATOM 800 N N . LEU A 1 100 ? -4.263 -1.739 16.286 1.00 94.00 100 LEU A N 1
ATOM 801 C CA . LEU A 1 100 ? -5.498 -2.153 15.622 1.00 94.00 100 LEU A CA 1
ATOM 802 C C . LEU A 1 100 ? -6.160 -0.990 14.871 1.00 94.00 100 LEU A C 1
ATOM 804 O O . LEU A 1 100 ? -6.589 -1.166 13.740 1.00 94.00 100 LEU A O 1
ATOM 808 N N . GLY A 1 101 ? -6.205 0.207 15.457 1.00 95.88 101 GLY A N 1
ATOM 809 C CA . GLY A 1 101 ? -6.733 1.403 14.799 1.00 95.88 101 GLY A CA 1
ATOM 810 C C . GLY A 1 101 ? -5.950 1.785 13.548 1.00 95.88 101 GLY A C 1
ATOM 811 O O . GLY A 1 101 ? -6.546 2.166 12.543 1.00 95.88 101 GLY A O 1
ATOM 812 N N . HIS A 1 102 ? -4.632 1.610 13.582 1.00 96.31 102 HIS A N 1
ATOM 813 C CA . HIS A 1 102 ? -3.761 1.806 12.433 1.00 96.31 102 HIS A CA 1
ATOM 814 C C . HIS A 1 102 ? -4.065 0.801 11.313 1.00 96.31 102 HIS A C 1
ATOM 816 O O . HIS A 1 102 ? -4.510 1.211 10.245 1.00 96.31 102 HIS A O 1
ATOM 822 N N . ILE A 1 103 ? -3.916 -0.505 11.569 1.00 95.31 103 ILE A N 1
ATOM 823 C CA . ILE A 1 103 ? -4.083 -1.529 10.522 1.00 95.31 103 ILE A CA 1
ATOM 824 C C . ILE A 1 103 ? -5.513 -1.564 9.968 1.00 95.31 103 ILE A C 1
ATOM 826 O O . ILE A 1 103 ? -5.716 -1.738 8.771 1.00 95.31 103 ILE A O 1
ATOM 830 N N . LEU A 1 104 ? -6.528 -1.329 10.808 1.00 96.38 104 LEU A N 1
ATOM 831 C CA . LEU A 1 104 ? -7.915 -1.246 10.348 1.00 96.38 104 LEU A CA 1
ATOM 832 C C . LEU A 1 104 ? -8.147 -0.037 9.442 1.00 96.38 104 LEU A C 1
ATOM 834 O O . LEU A 1 104 ? -8.917 -0.150 8.493 1.00 96.38 104 LEU A O 1
ATOM 838 N N . THR A 1 105 ? -7.491 1.100 9.695 1.00 97.25 105 THR A N 1
ATOM 839 C CA . THR A 1 105 ? -7.560 2.250 8.778 1.00 97.25 105 THR A CA 1
ATOM 840 C C . THR A 1 105 ? -7.029 1.880 7.399 1.00 97.25 105 THR A C 1
ATOM 842 O O . THR A 1 105 ? -7.650 2.220 6.396 1.00 97.25 105 THR A O 1
ATOM 845 N N . GLU A 1 106 ? -5.913 1.154 7.337 1.00 97.12 106 GLU A N 1
ATOM 846 C CA . GLU A 1 106 ? -5.320 0.726 6.068 1.00 97.12 106 GLU A CA 1
ATOM 847 C C . GLU A 1 106 ? -6.195 -0.301 5.334 1.00 97.12 106 GLU A C 1
ATOM 849 O O . GLU A 1 106 ? -6.427 -0.161 4.136 1.00 97.12 106 GLU A O 1
ATOM 854 N N . ILE A 1 107 ? -6.769 -1.273 6.051 1.00 97.12 107 ILE A N 1
ATOM 855 C CA . ILE A 1 107 ? -7.713 -2.249 5.477 1.00 97.12 107 ILE A CA 1
ATOM 856 C C . ILE A 1 107 ? -8.977 -1.554 4.950 1.00 97.12 107 ILE A C 1
ATOM 858 O O . ILE A 1 107 ? -9.472 -1.884 3.874 1.00 97.12 107 ILE A O 1
ATOM 862 N N . LEU A 1 108 ? -9.520 -0.582 5.689 1.00 97.00 108 LEU A N 1
ATOM 863 C CA . LEU A 1 108 ? -10.698 0.174 5.255 1.00 97.00 108 LEU A CA 1
ATOM 864 C C . LEU A 1 108 ? -10.393 1.090 4.066 1.00 97.00 108 LEU A C 1
ATOM 866 O O . LEU A 1 108 ? -11.283 1.334 3.247 1.00 97.00 108 LEU A O 1
ATOM 870 N N . LEU A 1 109 ? -9.158 1.583 3.950 1.00 96.06 109 LEU A N 1
ATOM 871 C CA . LEU A 1 109 ? -8.708 2.305 2.767 1.00 96.06 109 LEU A CA 1
ATOM 872 C C . LEU A 1 109 ? -8.703 1.387 1.540 1.00 96.06 109 LEU A C 1
ATOM 874 O O . LEU A 1 109 ? -9.298 1.758 0.530 1.00 96.06 109 LEU A O 1
ATOM 878 N N . ASP A 1 110 ? -8.123 0.190 1.643 1.00 97.31 110 ASP A N 1
ATOM 879 C CA . ASP A 1 110 ? -8.169 -0.812 0.571 1.00 97.31 110 ASP A CA 1
ATOM 880 C C . ASP A 1 110 ? -9.616 -1.137 0.188 1.00 97.31 110 ASP A C 1
ATOM 882 O O . ASP A 1 110 ? -9.978 -1.043 -0.982 1.00 97.31 110 ASP A O 1
ATOM 886 N N . ALA A 1 111 ? -10.478 -1.422 1.169 1.00 97.69 111 ALA A N 1
ATOM 887 C CA . ALA A 1 111 ? -11.894 -1.697 0.928 1.00 97.69 111 ALA A CA 1
ATOM 888 C C . ALA A 1 111 ? -12.600 -0.530 0.214 1.00 97.69 111 ALA A C 1
ATOM 890 O O . ALA A 1 111 ? -13.419 -0.747 -0.677 1.00 97.69 111 ALA A O 1
ATOM 891 N N . SER A 1 112 ? -12.257 0.712 0.565 1.00 97.31 112 SER A N 1
ATOM 892 C CA . SER A 1 112 ? -12.801 1.910 -0.082 1.00 97.31 112 SER A CA 1
ATOM 893 C C . SER A 1 112 ? -12.309 2.077 -1.520 1.00 97.31 112 SER A C 1
ATOM 895 O O . SER A 1 112 ? -13.053 2.589 -2.354 1.00 97.31 112 SER A O 1
ATOM 897 N N . LEU A 1 113 ? -11.070 1.679 -1.822 1.00 97.44 113 LEU A N 1
ATOM 898 C CA . LEU A 1 113 ? -10.534 1.679 -3.184 1.00 97.44 113 LEU A CA 1
ATOM 899 C C . LEU A 1 113 ? -11.182 0.575 -4.027 1.00 97.44 113 LEU A C 1
ATOM 901 O O . LEU A 1 113 ? -11.636 0.856 -5.131 1.00 97.44 113 LEU A O 1
ATOM 905 N N . ILE A 1 114 ? -11.309 -0.634 -3.477 1.00 97.69 114 ILE A N 1
ATOM 906 C CA . ILE A 1 114 ? -11.961 -1.780 -4.130 1.00 97.69 114 ILE A CA 1
ATOM 907 C C . ILE A 1 114 ? -13.427 -1.464 -4.437 1.00 97.69 114 ILE A C 1
ATOM 909 O O . ILE A 1 114 ? -13.908 -1.734 -5.531 1.00 97.69 114 ILE A O 1
ATOM 913 N N . ALA A 1 115 ? -14.144 -0.830 -3.506 1.00 98.12 115 ALA A N 1
ATOM 914 C CA . ALA A 1 115 ? -15.538 -0.446 -3.719 1.00 98.12 115 ALA A CA 1
ATOM 915 C C . ALA A 1 115 ? -15.727 0.589 -4.846 1.00 98.12 115 ALA A C 1
ATOM 917 O O . ALA A 1 115 ? -16.830 0.714 -5.375 1.00 98.12 115 ALA A O 1
ATOM 918 N N . ARG A 1 116 ? -14.682 1.352 -5.197 1.00 97.38 116 ARG A N 1
ATOM 919 C CA . ARG A 1 116 ? -14.719 2.323 -6.304 1.00 97.38 116 ARG A CA 1
ATOM 920 C C . ARG A 1 116 ? -14.444 1.678 -7.655 1.00 97.38 116 ARG A C 1
ATOM 922 O O . ARG A 1 116 ? -14.936 2.186 -8.656 1.00 97.38 116 ARG A O 1
ATOM 929 N N . ASP A 1 117 ? -13.647 0.617 -7.672 1.00 96.75 117 ASP A N 1
ATOM 930 C CA . ASP A 1 117 ? -13.244 -0.094 -8.879 1.00 96.75 117 ASP A CA 1
ATOM 931 C C . ASP A 1 117 ? -12.833 -1.529 -8.514 1.00 96.75 117 ASP A C 1
ATOM 933 O O . ASP A 1 117 ? -11.693 -1.795 -8.122 1.00 96.75 117 ASP A O 1
ATOM 937 N N . ALA A 1 118 ? -13.800 -2.445 -8.586 1.00 96.12 118 ALA A N 1
ATOM 938 C CA . ALA A 1 118 ? -13.588 -3.841 -8.222 1.00 96.12 118 ALA A CA 1
ATOM 939 C C . ALA A 1 118 ? -12.768 -4.592 -9.281 1.00 96.12 118 ALA A C 1
ATOM 941 O O . ALA A 1 118 ? -11.928 -5.410 -8.920 1.00 96.12 118 ALA A O 1
ATOM 942 N N . GLU A 1 119 ? -12.943 -4.273 -10.568 1.00 97.06 119 GLU A N 1
ATOM 943 C CA . GLU A 1 119 ? -12.176 -4.891 -11.661 1.00 97.06 119 GLU A CA 1
ATOM 944 C C . GLU A 1 119 ? -10.680 -4.579 -11.529 1.00 97.06 119 GLU A C 1
ATOM 946 O O . GLU A 1 119 ? -9.829 -5.414 -11.833 1.00 97.06 119 GLU A O 1
ATOM 951 N N . ARG A 1 120 ? -10.329 -3.405 -10.988 1.00 96.81 120 ARG A N 1
ATOM 952 C CA . ARG A 1 120 ? -8.931 -3.068 -10.690 1.00 96.81 120 ARG A CA 1
ATOM 953 C C . ARG A 1 120 ? -8.277 -4.019 -9.695 1.00 96.81 120 ARG A C 1
ATOM 955 O O . ARG A 1 120 ? -7.064 -4.214 -9.773 1.00 96.81 120 ARG A O 1
ATOM 962 N N . LEU A 1 121 ? -9.043 -4.584 -8.761 1.00 96.94 121 LEU A N 1
ATOM 963 C CA . LEU A 1 121 ? -8.538 -5.598 -7.838 1.00 96.94 121 LEU A CA 1
ATOM 964 C C . LEU A 1 121 ? -8.201 -6.892 -8.582 1.00 96.94 121 LEU A C 1
ATOM 966 O O . LEU A 1 121 ? -7.155 -7.486 -8.324 1.00 96.94 121 LEU A O 1
ATOM 970 N N . ASP A 1 122 ? -9.041 -7.292 -9.535 1.00 96.81 122 ASP A N 1
ATOM 971 C CA . ASP A 1 122 ? -8.785 -8.471 -10.362 1.00 96.81 122 ASP A CA 1
ATOM 972 C C . ASP A 1 122 ? -7.510 -8.276 -11.193 1.00 96.81 122 ASP A C 1
ATOM 974 O O . ASP A 1 122 ? -6.629 -9.136 -11.181 1.00 96.81 122 ASP A O 1
ATOM 978 N N . THR A 1 123 ? -7.340 -7.108 -11.824 1.00 97.00 123 THR A N 1
ATOM 979 C CA . THR A 1 123 ? -6.107 -6.778 -12.559 1.00 97.00 123 THR A CA 1
ATOM 980 C C . THR A 1 123 ? -4.884 -6.747 -11.644 1.00 97.00 123 THR A C 1
ATOM 982 O O . THR A 1 123 ? -3.820 -7.215 -12.032 1.00 97.00 123 THR A O 1
ATOM 985 N N . TYR A 1 124 ? -5.024 -6.236 -10.416 1.00 97.38 124 TYR A N 1
ATOM 986 C CA . TYR A 1 124 ? -3.944 -6.232 -9.428 1.00 97.38 124 TYR A CA 1
ATOM 987 C C . TYR A 1 124 ? -3.455 -7.649 -9.102 1.00 97.38 124 TYR A C 1
ATOM 989 O O . TYR A 1 124 ? -2.251 -7.865 -9.009 1.00 97.38 124 TYR A O 1
ATOM 997 N N . TYR A 1 125 ? -4.366 -8.613 -8.936 1.00 95.81 125 TYR A N 1
ATOM 998 C CA . TYR A 1 125 ? -3.997 -9.998 -8.627 1.00 95.81 125 TYR A CA 1
ATOM 999 C C . TYR A 1 125 ? -3.582 -10.824 -9.850 1.00 95.81 125 TYR A C 1
ATOM 1001 O O . TYR A 1 125 ? -2.939 -11.860 -9.678 1.00 95.81 125 TYR A O 1
ATOM 1009 N N . ALA A 1 126 ? -3.952 -10.402 -11.060 1.00 96.00 126 ALA A N 1
ATOM 1010 C CA . ALA A 1 126 ? -3.571 -11.071 -12.303 1.00 96.00 126 ALA A CA 1
ATOM 1011 C C . ALA A 1 126 ? -2.183 -10.658 -12.836 1.00 96.00 126 ALA A C 1
ATOM 1013 O O . ALA A 1 126 ? -1.672 -11.322 -13.741 1.00 96.00 126 ALA A O 1
ATOM 1014 N N . ALA A 1 127 ? -1.626 -9.557 -12.320 1.00 90.50 127 ALA A N 1
ATOM 1015 C CA . ALA A 1 127 ? -0.351 -8.969 -12.736 1.00 90.50 127 ALA A CA 1
ATOM 1016 C C . ALA A 1 127 ? 0.891 -9.786 -12.331 1.00 90.50 127 ALA A C 1
ATOM 1018 O O . ALA A 1 127 ? 0.845 -10.533 -11.327 1.00 90.50 127 ALA A O 1
#

pLDDT: mean 95.42, std 4.82, range [70.5, 98.81]

Radius of gyration: 16.48 Å; chains: 1; bounding box: 37×28×46 Å

Secondary structure (DSSP, 8-state):
--HHHHHTT-TT-HHHHHHHHHHHHHHHH-TT----HHHHGGGTT-SSHHHHHHHHHHHHHHHHHHHHHT-HHHHHHHHHHHHHHHHHHTT-TT--HHHHHHHHHHHHHHHHHHTT-SHHHHHHHH-

Sequence (127 aa):
MNYFAHGHRFVDEPYFLAGTALPDWMNVVDRRTRVRRRHALAHVAHDDPRLAAVARGVVQHHVDDDWFHRTTAFFEVSQQIAAKVGKVIGGDANARPSFLGHILTEILLDASLIARDAERLDTYYAA